Protein AF-A0A2D7K4P3-F1 (afdb_monomer_lite)

pLDDT: mean 81.98, std 11.41, range [53.81, 93.62]

Secondary structure (DSSP, 8-state):
-GGGTSS----TT--TTSEEEE-S---STT---EEEE---TT------TTSEEE------SS----------------

Sequence (78 aa):
EKIFTENTPKTNSQYAGQLVFHYGEKITGLQQTQLNVKPYKGLMYVFPATLQHYVPPFFTDFTRISISGNYLLESNVR

Structure (mmCIF, N/CA/C/O backbone):
data_AF-A0A2D7K4P3-F1
#
_entry.id   AF-A0A2D7K4P3-F1
#
loop_
_atom_site.group_PDB
_atom_site.id
_atom_site.type_symbol
_atom_site.label_atom_id
_atom_site.label_alt_id
_atom_site.label_comp_id
_atom_site.label_asym_id
_atom_site.label_entity_id
_atom_site.label_seq_id
_atom_site.pdbx_PDB_ins_code
_atom_site.Cartn_x
_atom_site.Cartn_y
_atom_site.Cartn_z
_atom_site.occupancy
_atom_site.B_iso_or_equiv
_atom_site.auth_seq_id
_atom_site.auth_comp_id
_atom_site.auth_asym_id
_atom_site.auth_atom_id
_atom_site.pdbx_PDB_model_num
ATOM 1 N N . GLU A 1 1 ? -15.345 1.445 4.071 1.00 56.44 1 GLU A N 1
ATOM 2 C CA . GLU A 1 1 ? -15.586 2.879 3.785 1.00 56.44 1 GLU A CA 1
ATOM 3 C C . GLU A 1 1 ? -15.358 3.756 5.009 1.00 56.44 1 GLU A C 1
ATOM 5 O O . GLU A 1 1 ? -14.534 4.657 4.910 1.00 56.44 1 GLU A O 1
ATOM 10 N N . LYS A 1 2 ? -15.958 3.424 6.164 1.00 59.03 2 LYS A N 1
ATOM 11 C CA . LYS A 1 2 ? -15.843 4.186 7.425 1.00 59.03 2 LYS A CA 1
ATOM 12 C C . LYS A 1 2 ? -14.415 4.500 7.902 1.00 59.03 2 LYS A C 1
ATOM 14 O O . LYS A 1 2 ? -14.184 5.584 8.413 1.00 59.03 2 LYS A O 1
ATOM 19 N N . ILE A 1 3 ? -13.448 3.615 7.630 1.00 62.75 3 ILE A N 1
ATOM 20 C CA . ILE A 1 3 ? -12.014 3.781 7.963 1.00 62.75 3 ILE A CA 1
ATOM 21 C C . ILE A 1 3 ? -11.426 5.104 7.421 1.00 62.75 3 ILE A C 1
ATOM 23 O O . ILE A 1 3 ? -10.517 5.670 8.016 1.00 62.75 3 ILE A O 1
ATOM 27 N N . PHE A 1 4 ? -11.939 5.606 6.292 1.00 65.06 4 PHE A N 1
ATOM 28 C CA . PHE A 1 4 ? -11.383 6.764 5.577 1.00 65.06 4 PHE A CA 1
ATOM 29 C C . PHE A 1 4 ? -12.260 8.018 5.647 1.00 65.06 4 PHE A C 1
ATOM 31 O O . PHE A 1 4 ? -12.028 8.960 4.887 1.00 65.06 4 PHE A O 1
ATOM 38 N N . THR A 1 5 ? -13.340 7.980 6.423 1.00 63.88 5 THR A N 1
ATOM 39 C CA . THR A 1 5 ? -14.337 9.060 6.491 1.00 63.88 5 THR A CA 1
ATOM 40 C C . THR A 1 5 ? -14.676 9.437 7.926 1.00 63.88 5 THR A C 1
ATOM 42 O O . THR A 1 5 ? -14.926 10.606 8.192 1.00 63.88 5 THR A O 1
ATOM 45 N N . GLU A 1 6 ? -14.670 8.476 8.850 1.00 59.34 6 GLU A N 1
ATOM 46 C CA . GLU A 1 6 ? -14.979 8.689 10.265 1.00 59.34 6 GLU A CA 1
ATOM 47 C C . GLU A 1 6 ? -13.692 8.608 11.098 1.00 59.34 6 GLU A C 1
ATOM 49 O O . GLU A 1 6 ? -12.861 7.725 10.888 1.00 59.34 6 GLU A O 1
ATOM 54 N N . ASN A 1 7 ? -13.519 9.545 12.037 1.00 56.91 7 ASN A N 1
ATOM 55 C CA . ASN A 1 7 ? -12.403 9.597 12.995 1.00 56.91 7 ASN A CA 1
ATOM 56 C C . ASN A 1 7 ? -10.991 9.582 12.385 1.00 56.91 7 ASN A C 1
ATOM 58 O O . ASN A 1 7 ? -10.028 9.210 13.052 1.00 56.91 7 ASN A O 1
ATOM 62 N N . THR A 1 8 ? -10.829 10.013 11.131 1.00 60.53 8 THR A N 1
ATOM 63 C CA . THR A 1 8 ? -9.499 10.129 10.527 1.00 60.53 8 THR A CA 1
ATOM 64 C C . THR A 1 8 ? -8.772 11.338 11.136 1.00 60.53 8 THR A C 1
ATOM 66 O O . THR A 1 8 ? -9.250 12.467 10.974 1.00 60.53 8 THR A O 1
ATOM 69 N N . PRO A 1 9 ? -7.636 11.159 11.838 1.00 61.84 9 PRO A N 1
ATOM 70 C CA . PRO A 1 9 ? -6.903 12.288 12.396 1.00 61.84 9 PRO A CA 1
ATOM 71 C C . PRO A 1 9 ? -6.439 13.215 11.266 1.00 61.84 9 PRO A C 1
ATOM 73 O O . PRO A 1 9 ? -5.925 12.758 10.241 1.00 61.84 9 PRO A O 1
ATOM 76 N N . LYS A 1 10 ? -6.615 14.531 11.446 1.00 61.28 10 LYS A N 1
ATOM 77 C CA . LYS A 1 10 ? -6.090 15.540 10.516 1.00 61.28 10 LYS A CA 1
ATOM 78 C C . LYS A 1 10 ? -4.562 15.504 10.570 1.00 61.28 10 LYS A C 1
ATOM 80 O O . LYS A 1 10 ? -3.950 16.119 11.433 1.00 61.28 10 LYS A O 1
ATOM 85 N N . THR A 1 11 ? -3.962 14.749 9.659 1.00 64.12 11 THR A N 1
ATOM 86 C CA . THR A 1 11 ? -2.513 14.659 9.460 1.00 64.12 11 THR A CA 1
ATOM 87 C C . THR A 1 11 ? -2.127 15.291 8.128 1.00 64.12 11 THR A C 1
ATOM 89 O O . THR A 1 11 ? -2.941 15.335 7.206 1.00 64.12 11 THR A O 1
ATOM 92 N N . ASN A 1 12 ? -0.878 15.740 8.005 1.00 64.12 12 ASN A N 1
ATOM 93 C CA . ASN A 1 12 ? -0.349 16.368 6.791 1.00 64.12 12 ASN A CA 1
ATOM 94 C C . ASN A 1 12 ? -0.374 15.429 5.575 1.00 64.12 12 ASN A C 1
ATOM 96 O O . ASN A 1 12 ? -0.412 15.896 4.443 1.00 64.12 12 ASN A O 1
ATOM 100 N N . SER A 1 13 ? -0.379 14.112 5.802 1.00 64.38 13 SER A N 1
ATOM 101 C CA . SER A 1 13 ? -0.292 13.134 4.718 1.00 64.38 13 SER A CA 1
ATOM 102 C C . SER A 1 13 ? -1.644 12.630 4.206 1.00 64.38 13 SER A C 1
ATOM 104 O O . SER A 1 13 ? -1.672 12.131 3.103 1.00 64.38 13 SER A O 1
ATOM 106 N N . GLN A 1 14 ? -2.765 12.754 4.927 1.00 70.75 14 GLN A N 1
ATOM 107 C CA . GLN A 1 14 ? -4.150 12.368 4.533 1.00 70.75 14 GLN A CA 1
ATOM 108 C C . GLN A 1 14 ? -4.418 10.999 3.833 1.00 70.75 14 GLN A C 1
ATOM 110 O O . GLN A 1 14 ? -5.580 10.648 3.643 1.00 70.75 14 GLN A O 1
ATOM 115 N N . TYR A 1 15 ? -3.415 10.180 3.500 1.00 78.00 15 TYR A N 1
ATOM 116 C CA . TYR A 1 15 ? -3.544 8.907 2.772 1.00 78.00 15 TYR A CA 1
ATOM 117 C C . TYR A 1 15 ? -3.342 7.664 3.662 1.00 78.00 15 TYR A C 1
ATOM 119 O O . TYR A 1 15 ? -3.010 6.587 3.176 1.00 78.00 15 TYR A O 1
ATOM 127 N N . ALA A 1 16 ? -3.546 7.781 4.977 1.00 82.62 16 ALA A N 1
ATOM 128 C CA . ALA A 1 16 ? -3.396 6.665 5.918 1.00 82.62 16 ALA A CA 1
ATOM 129 C C . ALA A 1 16 ? -4.309 5.475 5.552 1.00 82.62 16 ALA A C 1
ATOM 131 O O . ALA A 1 16 ? -5.485 5.662 5.234 1.00 82.62 16 ALA A O 1
ATOM 132 N N . GLY A 1 17 ? -3.767 4.250 5.563 1.00 82.06 17 GLY A N 1
ATOM 133 C CA . GLY A 1 17 ? -4.496 3.023 5.207 1.00 82.06 17 GLY A CA 1
ATOM 134 C C . GLY A 1 17 ? -4.858 2.867 3.721 1.00 82.06 17 GLY A C 1
ATOM 135 O O . GLY A 1 17 ? -5.507 1.881 3.352 1.00 82.06 17 GLY A O 1
ATOM 136 N N . GLN A 1 18 ? -4.462 3.819 2.868 1.00 88.81 18 GLN A N 1
ATOM 137 C 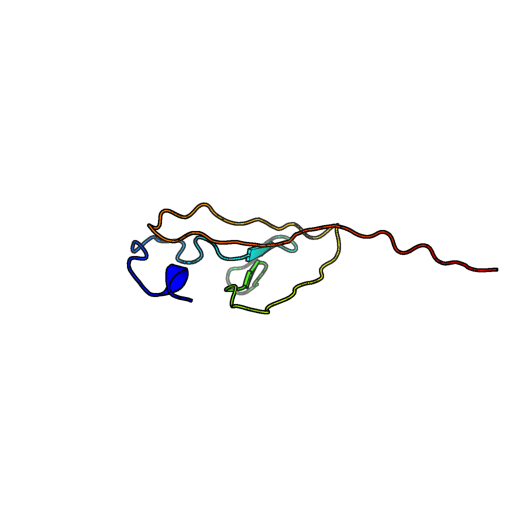CA . GLN A 1 18 ? -4.602 3.726 1.414 1.00 88.81 18 GLN A CA 1
ATOM 138 C C . GLN A 1 18 ? -3.467 2.890 0.817 1.00 88.81 18 GLN A C 1
ATOM 140 O O . GLN A 1 18 ? -2.405 2.745 1.417 1.00 88.81 18 GLN A O 1
ATOM 145 N N . LEU A 1 19 ? -3.690 2.323 -0.366 1.00 91.00 19 LEU A N 1
ATOM 146 C CA . LEU A 1 19 ? -2.621 1.672 -1.116 1.00 91.00 19 LEU A CA 1
ATOM 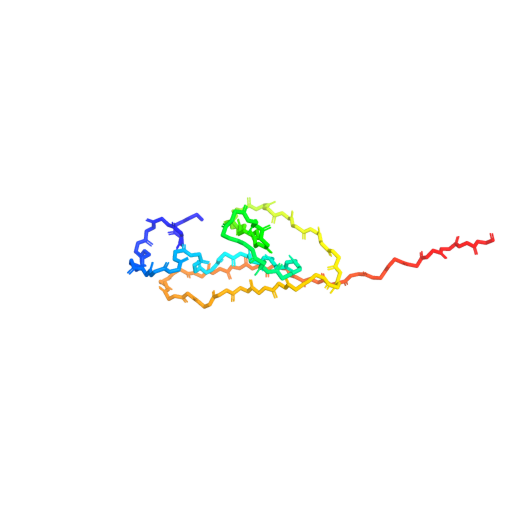147 C C . LEU A 1 19 ? -1.896 2.736 -1.935 1.00 91.00 19 LEU A C 1
ATOM 149 O O . LEU A 1 19 ? -2.520 3.423 -2.742 1.00 91.00 19 LEU A O 1
ATOM 153 N N . VAL A 1 20 ? -0.598 2.885 -1.702 1.00 92.25 20 VAL A N 1
ATOM 154 C CA . VAL A 1 20 ? 0.219 3.909 -2.343 1.00 92.25 20 VAL A CA 1
ATOM 155 C C . VAL A 1 20 ? 1.199 3.245 -3.293 1.00 92.25 20 VAL A C 1
ATOM 157 O O . VAL A 1 20 ? 1.951 2.365 -2.878 1.00 92.25 20 VAL A O 1
ATOM 160 N N . PHE A 1 21 ? 1.216 3.701 -4.540 1.00 93.38 21 PHE A N 1
ATOM 161 C CA . PHE A 1 21 ? 2.193 3.318 -5.553 1.00 93.38 21 PHE A CA 1
ATOM 162 C C . PHE A 1 21 ? 3.143 4.473 -5.824 1.00 93.38 21 PHE A C 1
ATOM 164 O O . PHE A 1 21 ? 2.699 5.617 -5.917 1.00 93.38 21 PHE A O 1
ATOM 171 N N . HIS A 1 22 ? 4.422 4.162 -6.001 1.00 93.19 22 HIS A N 1
ATOM 172 C CA . HIS A 1 22 ? 5.459 5.110 -6.388 1.00 93.19 22 HIS A CA 1
ATOM 173 C C . HIS A 1 22 ? 6.154 4.634 -7.652 1.00 93.19 22 HIS A C 1
ATOM 175 O O . HIS A 1 22 ? 6.543 3.469 -7.759 1.00 93.19 22 HIS A O 1
ATOM 181 N N . TYR A 1 23 ? 6.313 5.546 -8.604 1.00 91.75 23 TYR A N 1
ATOM 182 C CA . TYR A 1 23 ? 7.012 5.283 -9.849 1.00 91.75 23 TYR A CA 1
ATOM 183 C C . TYR A 1 23 ? 7.891 6.466 -10.251 1.00 91.75 23 TYR A C 1
ATOM 185 O O . TYR A 1 23 ? 7.410 7.586 -10.439 1.00 91.75 23 TYR A O 1
ATOM 193 N N . GLY A 1 24 ? 9.181 6.179 -10.423 1.00 88.88 24 GLY A N 1
ATOM 194 C CA . GLY A 1 24 ? 10.190 7.164 -10.792 1.00 88.88 24 GLY A CA 1
ATOM 195 C C . GLY A 1 24 ? 10.514 8.159 -9.677 1.00 88.88 24 GLY A C 1
ATOM 196 O O . GLY A 1 24 ? 10.068 8.035 -8.536 1.00 88.88 24 GLY A O 1
ATOM 197 N N . GLU A 1 25 ? 11.304 9.166 -10.033 1.00 85.38 25 GLU A N 1
ATOM 198 C CA . GLU A 1 25 ? 11.736 10.225 -9.127 1.00 85.38 25 GLU A CA 1
ATOM 199 C C . GLU A 1 25 ? 11.083 11.554 -9.492 1.00 85.38 25 GLU A C 1
ATOM 201 O O . GLU A 1 25 ? 10.859 11.880 -10.663 1.00 85.38 25 GLU A O 1
ATOM 206 N N . LYS A 1 26 ? 10.756 12.338 -8.466 1.00 84.56 26 LYS A N 1
ATOM 207 C CA . LYS A 1 26 ? 10.128 13.641 -8.642 1.00 84.56 26 LYS A CA 1
ATOM 208 C C . LYS A 1 26 ? 11.205 14.700 -8.869 1.00 84.56 26 LYS A C 1
ATOM 210 O O . LYS A 1 26 ? 11.882 15.095 -7.928 1.00 84.56 26 LYS A O 1
ATOM 215 N N . ILE A 1 27 ? 11.313 15.194 -10.102 1.00 84.69 27 ILE A N 1
ATOM 216 C CA . ILE A 1 27 ? 12.264 16.261 -10.467 1.00 84.69 27 ILE A CA 1
ATOM 217 C C . ILE A 1 27 ? 11.638 17.648 -10.265 1.00 84.69 27 ILE A C 1
ATOM 219 O O . ILE A 1 27 ? 12.307 18.593 -9.857 1.00 84.69 27 ILE A O 1
ATOM 223 N N . THR A 1 28 ? 10.333 17.784 -10.523 1.00 85.19 28 THR A N 1
ATOM 224 C CA . THR A 1 28 ? 9.612 19.060 -10.415 1.00 85.19 28 THR A CA 1
ATOM 225 C C . THR A 1 28 ? 8.310 18.912 -9.632 1.00 85.19 28 THR A C 1
ATOM 227 O O . THR A 1 28 ? 7.747 17.824 -9.508 1.00 85.19 28 THR A O 1
ATOM 230 N N . GLY A 1 29 ? 7.796 20.026 -9.101 1.00 80.25 29 GLY A N 1
ATOM 231 C CA . GLY A 1 29 ? 6.541 20.059 -8.341 1.00 80.25 29 GLY A CA 1
ATOM 232 C C . GLY A 1 29 ? 5.303 19.611 -9.127 1.00 80.25 29 GLY A C 1
ATOM 233 O O . GLY A 1 29 ? 4.350 19.142 -8.511 1.00 80.25 29 GLY A O 1
ATOM 234 N N . LEU A 1 30 ? 5.342 19.728 -10.458 1.00 84.31 30 LEU A N 1
ATOM 235 C CA . LEU A 1 30 ? 4.228 19.443 -11.370 1.00 84.31 30 LEU A CA 1
ATOM 236 C C . LEU A 1 30 ? 4.154 17.971 -11.797 1.00 84.31 30 LEU A C 1
ATOM 238 O O . LEU A 1 30 ? 3.150 17.545 -12.360 1.00 84.31 30 LEU A O 1
ATOM 242 N N . GLN A 1 31 ? 5.198 17.188 -11.526 1.00 84.62 31 GLN A N 1
ATOM 243 C CA . GLN A 1 31 ? 5.230 15.770 -11.850 1.00 84.62 31 GLN A CA 1
ATOM 244 C C . GLN A 1 31 ? 4.611 14.955 -10.711 1.00 84.62 31 GLN A C 1
ATOM 246 O O . GLN A 1 31 ? 5.068 15.009 -9.564 1.00 84.62 31 GLN A O 1
ATOM 251 N N . GLN A 1 32 ? 3.579 14.175 -11.031 1.00 83.62 32 GLN A N 1
ATOM 252 C CA . GLN A 1 32 ? 3.022 13.183 -10.118 1.00 83.62 32 GLN A CA 1
ATOM 253 C C . GLN A 1 32 ? 3.753 11.853 -10.298 1.00 83.62 32 GLN A C 1
ATOM 255 O O . GLN A 1 32 ? 3.693 11.240 -11.357 1.00 83.62 32 GLN A O 1
ATOM 260 N N . THR A 1 33 ? 4.439 11.410 -9.247 1.00 90.25 33 THR A N 1
ATOM 261 C CA . THR A 1 33 ? 5.131 10.110 -9.182 1.00 90.25 33 THR A CA 1
ATOM 262 C C . THR A 1 33 ? 4.432 9.121 -8.254 1.00 90.25 33 THR A C 1
ATOM 264 O O . THR A 1 33 ? 4.880 7.989 -8.105 1.00 90.25 33 THR A O 1
ATOM 267 N N . GLN A 1 34 ? 3.338 9.548 -7.619 1.00 90.38 34 GLN A N 1
ATOM 268 C CA . GLN A 1 34 ? 2.623 8.788 -6.605 1.00 90.38 34 GLN A CA 1
ATOM 269 C C . GLN A 1 34 ? 1.150 8.640 -6.989 1.00 90.38 34 GLN A C 1
ATOM 271 O O . GLN A 1 34 ? 0.487 9.630 -7.308 1.00 90.38 34 GLN A O 1
ATOM 276 N N . LEU A 1 35 ? 0.632 7.416 -6.897 1.00 90.00 35 LEU A N 1
ATOM 277 C CA . LEU A 1 35 ? -0.790 7.114 -7.039 1.00 90.00 35 LEU A CA 1
ATOM 278 C C . LEU A 1 35 ? -1.333 6.571 -5.717 1.00 90.00 35 LEU A C 1
ATOM 280 O O . LEU A 1 35 ? -0.866 5.550 -5.217 1.00 90.00 35 LEU A O 1
ATOM 284 N N . ASN A 1 36 ? -2.357 7.238 -5.186 1.00 90.44 36 ASN A N 1
ATOM 285 C CA . ASN A 1 36 ? -3.017 6.856 -3.942 1.00 90.44 36 ASN A CA 1
ATOM 286 C C . ASN A 1 36 ? -4.379 6.242 -4.241 1.00 90.44 36 ASN A C 1
ATOM 288 O O . ASN A 1 36 ? -5.260 6.895 -4.800 1.00 90.44 36 ASN A O 1
ATOM 292 N N . VAL A 1 37 ? -4.560 4.992 -3.836 1.00 89.62 37 VAL A N 1
ATOM 293 C CA . VAL A 1 37 ? -5.790 4.236 -4.047 1.00 89.62 37 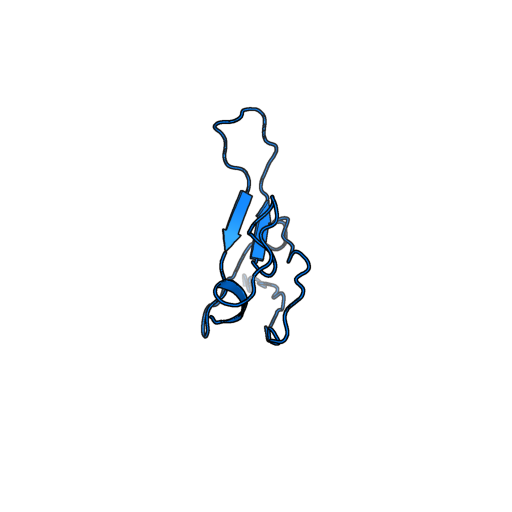VAL A CA 1
ATOM 294 C C . VAL A 1 37 ? -6.507 4.053 -2.718 1.00 89.62 37 VAL A C 1
ATOM 296 O O . VAL A 1 37 ? -6.016 3.387 -1.803 1.00 89.62 37 VAL A O 1
ATOM 299 N N . LYS A 1 38 ? -7.718 4.609 -2.629 1.00 88.75 38 LYS A N 1
ATOM 300 C CA . LYS A 1 38 ? -8.618 4.414 -1.491 1.00 88.75 38 LYS A CA 1
ATOM 301 C C . LYS A 1 38 ? -9.346 3.068 -1.628 1.00 88.75 38 LYS A C 1
ATOM 303 O O . LYS A 1 38 ? -10.148 2.916 -2.549 1.00 88.75 38 LYS A O 1
ATOM 308 N N . PRO A 1 39 ? -9.109 2.091 -0.735 1.00 86.50 39 PRO A N 1
ATOM 309 C CA . PRO A 1 39 ? -9.730 0.783 -0.862 1.00 86.50 39 PRO A CA 1
ATOM 310 C C . PRO A 1 39 ? -11.214 0.818 -0.479 1.00 86.50 39 PRO A C 1
ATOM 312 O O . PRO A 1 39 ? -11.607 1.387 0.545 1.00 86.50 39 PRO A O 1
ATOM 315 N N . TYR A 1 40 ? -12.032 0.154 -1.291 1.00 85.69 40 TYR A N 1
ATOM 316 C CA . TYR A 1 40 ? -13.453 -0.089 -1.045 1.00 85.69 40 TYR A CA 1
ATOM 317 C C . TYR A 1 40 ? -13.771 -1.583 -1.193 1.00 85.69 40 TYR A C 1
ATOM 319 O O . TYR A 1 40 ? -12.940 -2.375 -1.644 1.00 85.69 40 TYR A O 1
ATOM 327 N N . LYS A 1 41 ? -14.958 -2.001 -0.746 1.00 86.81 41 LYS A N 1
ATOM 328 C CA . LYS A 1 41 ? -15.340 -3.419 -0.742 1.00 86.81 41 LYS A CA 1
ATOM 329 C C . LYS A 1 41 ? -15.470 -3.934 -2.181 1.00 86.81 41 LYS A C 1
ATOM 331 O O . LYS A 1 41 ? -16.231 -3.371 -2.955 1.00 86.81 41 LYS A O 1
ATOM 336 N N . GLY A 1 42 ? -14.762 -5.017 -2.506 1.00 86.62 42 GLY A N 1
ATOM 337 C CA . GLY A 1 42 ? -14.765 -5.616 -3.848 1.00 86.62 42 GLY A CA 1
ATOM 338 C C . GLY A 1 42 ? -13.740 -5.019 -4.816 1.00 86.62 42 GLY A C 1
ATOM 339 O O . GLY A 1 42 ? -13.651 -5.472 -5.951 1.00 86.62 42 GLY A O 1
ATOM 340 N N . LEU A 1 43 ? -12.941 -4.043 -4.376 1.00 89.56 43 LEU A N 1
ATOM 341 C CA . LEU A 1 43 ? -11.845 -3.519 -5.177 1.00 89.56 43 LEU A CA 1
ATOM 342 C C . LEU A 1 43 ? -10.711 -4.547 -5.286 1.00 89.56 43 LEU A C 1
ATOM 344 O O . LEU A 1 43 ? -10.160 -4.979 -4.272 1.00 89.56 43 LEU A O 1
ATOM 348 N N . MET A 1 44 ? -10.321 -4.863 -6.519 1.00 91.62 44 MET A N 1
ATOM 349 C CA . MET A 1 44 ? -9.152 -5.679 -6.832 1.00 91.62 44 MET A CA 1
ATOM 350 C C . MET A 1 44 ? -8.152 -4.846 -7.633 1.00 91.62 44 MET A C 1
ATOM 352 O O . MET A 1 44 ? -8.531 -4.179 -8.593 1.00 91.62 44 MET A O 1
ATOM 356 N N . TYR A 1 45 ? -6.880 -4.893 -7.239 1.00 91.12 45 TYR A N 1
ATOM 357 C CA . TYR A 1 45 ? -5.779 -4.281 -7.977 1.00 91.12 45 TYR A CA 1
ATOM 358 C C . TYR A 1 45 ? -4.739 -5.339 -8.311 1.00 91.12 45 TYR A C 1
ATOM 360 O O . TYR A 1 45 ? -4.328 -6.113 -7.450 1.00 91.12 45 TYR A O 1
ATOM 368 N N . VAL A 1 46 ? -4.305 -5.325 -9.566 1.00 92.38 46 VAL A N 1
ATOM 369 C CA . VAL A 1 46 ? -3.203 -6.129 -10.081 1.00 92.38 46 VAL A CA 1
ATOM 370 C C . VAL A 1 46 ? -2.181 -5.152 -10.635 1.00 92.38 46 VAL A C 1
ATOM 372 O O . VAL A 1 46 ? -2.533 -4.259 -11.406 1.00 92.38 46 VAL A O 1
ATOM 375 N N . PHE A 1 47 ? -0.931 -5.286 -10.214 1.00 92.69 47 PHE A N 1
ATOM 376 C CA . PHE A 1 47 ? 0.146 -4.391 -10.611 1.00 92.69 47 PHE A CA 1
ATOM 377 C C . PHE A 1 47 ? 1.452 -5.175 -10.796 1.00 92.69 47 PHE A C 1
ATOM 379 O O . PHE A 1 47 ? 1.590 -6.270 -10.244 1.00 92.69 47 PHE A O 1
ATOM 386 N N . PRO A 1 48 ? 2.411 -4.647 -11.577 1.00 91.75 48 PRO A N 1
ATOM 387 C CA . PRO A 1 48 ? 3.700 -5.300 -11.773 1.00 91.75 48 PRO A CA 1
ATOM 388 C C . PRO A 1 48 ? 4.446 -5.480 -10.450 1.00 91.75 48 PRO A C 1
ATOM 390 O O . PRO A 1 48 ? 4.534 -4.545 -9.657 1.00 91.75 48 PRO A O 1
ATOM 393 N N . ALA A 1 49 ? 5.057 -6.648 -10.243 1.00 89.62 49 ALA A N 1
ATOM 394 C CA 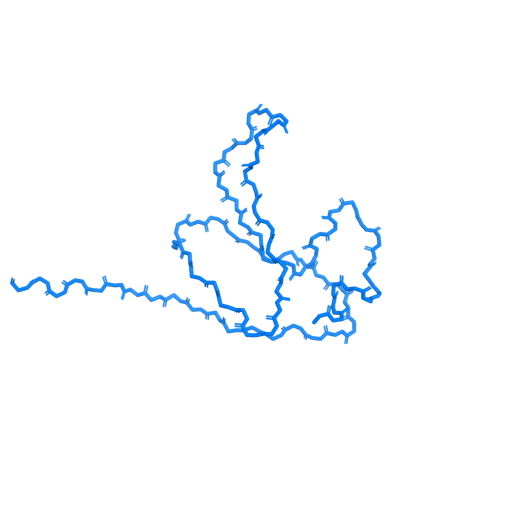. ALA A 1 49 ? 5.800 -6.951 -9.016 1.00 89.62 49 ALA A CA 1
ATOM 395 C C . ALA A 1 49 ? 6.992 -6.005 -8.765 1.00 89.62 49 ALA A C 1
ATOM 397 O O . ALA A 1 49 ? 7.449 -5.868 -7.635 1.00 89.62 49 ALA A O 1
ATOM 398 N N . THR A 1 50 ? 7.487 -5.340 -9.811 1.00 90.81 50 THR A N 1
ATOM 399 C CA . THR A 1 50 ? 8.585 -4.367 -9.745 1.00 90.81 50 THR A CA 1
ATOM 400 C C . THR A 1 50 ? 8.148 -2.979 -9.274 1.00 90.81 50 THR A C 1
ATOM 402 O O . THR A 1 50 ? 9.001 -2.132 -9.016 1.00 90.81 50 THR A O 1
ATOM 405 N N . LEU A 1 51 ? 6.843 -2.714 -9.170 1.00 92.31 51 LEU A N 1
ATOM 406 C CA . LEU A 1 51 ? 6.327 -1.411 -8.764 1.00 92.31 51 LEU A CA 1
ATOM 407 C C . LEU A 1 51 ? 6.455 -1.224 -7.247 1.00 92.31 51 LEU A C 1
ATOM 409 O O . LEU A 1 51 ? 5.934 -2.020 -6.458 1.00 92.31 51 LEU A O 1
ATOM 413 N N . GLN A 1 52 ? 7.102 -0.134 -6.831 1.00 93.06 52 GLN A N 1
ATOM 414 C CA . GLN A 1 52 ? 7.222 0.210 -5.419 1.00 93.06 52 GLN A CA 1
ATOM 415 C C . GLN A 1 52 ? 5.850 0.594 -4.861 1.00 93.06 52 GLN A C 1
ATOM 417 O O . GLN A 1 52 ? 5.194 1.514 -5.352 1.00 93.06 52 GLN A O 1
ATOM 422 N N . HIS A 1 53 ? 5.415 -0.105 -3.817 1.00 92.69 53 HIS A N 1
ATOM 423 C CA . HIS A 1 53 ? 4.126 0.134 -3.187 1.00 92.69 53 HIS A CA 1
ATOM 424 C C . HIS A 1 53 ? 4.191 -0.093 -1.679 1.00 92.69 53 HIS A C 1
ATOM 426 O O . HIS A 1 53 ? 4.992 -0.888 -1.191 1.00 92.69 53 HIS A O 1
ATOM 432 N N . TYR A 1 54 ? 3.344 0.612 -0.934 1.00 91.94 54 TYR A N 1
ATOM 433 C CA . TYR A 1 54 ? 3.200 0.413 0.505 1.00 91.94 54 TYR A CA 1
ATOM 434 C C . TYR A 1 54 ? 1.807 0.809 0.993 1.00 91.94 54 TYR A C 1
ATOM 436 O O . TYR A 1 54 ? 1.065 1.535 0.328 1.00 91.94 54 TYR A O 1
ATOM 444 N N . VAL A 1 55 ? 1.464 0.333 2.191 1.00 90.62 55 VAL A N 1
ATOM 445 C CA . VAL A 1 55 ? 0.285 0.776 2.937 1.00 90.62 55 VAL A CA 1
ATOM 446 C C . VAL A 1 55 ? 0.781 1.568 4.147 1.00 90.62 55 VAL A C 1
ATOM 448 O O . VAL A 1 55 ? 1.422 0.985 5.023 1.00 90.62 55 VAL A O 1
ATOM 451 N N . PRO A 1 56 ? 0.536 2.887 4.212 1.00 88.69 56 PRO A N 1
ATOM 452 C CA . PRO A 1 56 ? 0.904 3.685 5.368 1.00 88.69 56 PRO A CA 1
ATOM 453 C C . PRO A 1 56 ? 0.126 3.230 6.610 1.00 88.69 56 PRO A C 1
ATOM 455 O O . PRO A 1 56 ? -1.062 2.891 6.495 1.00 88.69 56 PRO A O 1
ATOM 458 N N . PRO A 1 57 ? 0.753 3.274 7.797 1.00 84.81 57 PRO A N 1
ATOM 459 C CA . PRO A 1 57 ? 0.092 2.915 9.042 1.00 84.81 57 PRO A CA 1
ATOM 460 C C . PRO A 1 57 ? -1.101 3.838 9.306 1.00 84.81 57 PRO A C 1
ATOM 462 O O . PRO A 1 57 ? -1.095 5.021 8.958 1.00 84.81 57 PRO A O 1
ATOM 465 N N . PHE A 1 58 ? -2.136 3.285 9.926 1.00 82.25 58 PHE A N 1
ATOM 466 C CA . PHE A 1 58 ? -3.340 4.009 10.314 1.00 82.25 58 PHE A CA 1
ATOM 467 C C . PHE A 1 58 ? -3.769 3.566 11.712 1.00 82.25 58 PHE A C 1
ATOM 469 O O . PHE A 1 58 ? -3.549 2.421 12.102 1.00 82.25 58 PHE A O 1
ATOM 476 N N . PHE A 1 59 ? -4.366 4.489 12.462 1.00 77.38 59 PHE A N 1
ATOM 477 C CA . PHE A 1 59 ? -4.870 4.241 13.807 1.00 77.38 59 PHE A CA 1
ATOM 478 C C . PHE A 1 59 ? -6.371 4.517 13.812 1.00 77.38 59 PHE A C 1
ATOM 480 O O . PHE A 1 59 ? -6.790 5.671 13.737 1.00 77.38 59 PHE A O 1
ATOM 487 N N . THR A 1 60 ? -7.171 3.452 13.804 1.00 76.12 60 THR A N 1
ATOM 488 C CA . THR A 1 60 ? -8.637 3.517 13.786 1.00 76.12 60 THR A CA 1
ATOM 489 C C . THR A 1 60 ? -9.219 2.347 14.566 1.00 76.12 60 THR A C 1
ATOM 491 O O . THR A 1 60 ? -8.652 1.258 14.525 1.00 76.12 60 THR A O 1
ATOM 494 N N . ASP A 1 61 ? -10.405 2.525 15.146 1.00 81.19 61 ASP A N 1
ATOM 495 C CA . ASP A 1 61 ? -11.151 1.450 15.831 1.00 81.19 61 ASP A CA 1
ATOM 496 C C . ASP A 1 61 ? -11.678 0.364 14.873 1.00 81.19 61 ASP A C 1
ATOM 498 O O . ASP A 1 61 ? -12.213 -0.664 15.282 1.00 81.19 61 ASP A O 1
ATOM 502 N N . PHE A 1 62 ? -11.542 0.592 13.568 1.00 79.81 62 PHE A N 1
ATOM 503 C CA . PHE A 1 62 ? -12.004 -0.295 12.514 1.00 79.81 62 PHE A CA 1
ATOM 504 C C . PHE A 1 62 ? -10.864 -1.147 11.940 1.00 79.81 62 PHE A C 1
ATOM 506 O O . PHE A 1 62 ? -9.735 -0.686 11.776 1.00 79.81 62 PHE A O 1
ATOM 513 N N . THR A 1 63 ? -11.185 -2.377 11.535 1.00 83.69 63 THR A N 1
ATOM 514 C CA . THR A 1 63 ? -10.224 -3.314 10.933 1.00 83.69 63 THR A CA 1
ATOM 515 C C . THR A 1 63 ? -10.295 -3.304 9.404 1.00 83.69 63 THR A C 1
ATOM 517 O O . THR A 1 63 ? -11.369 -3.436 8.813 1.00 83.69 63 THR A O 1
ATOM 520 N N . ARG A 1 64 ? -9.136 -3.209 8.739 1.00 84.69 64 ARG A N 1
ATOM 521 C CA . ARG A 1 64 ? -8.996 -3.383 7.284 1.00 84.69 64 ARG A CA 1
ATOM 522 C C . ARG A 1 64 ? -8.607 -4.827 6.971 1.00 84.69 64 ARG A C 1
ATOM 524 O O . ARG A 1 64 ? -7.495 -5.240 7.281 1.00 84.69 64 ARG A O 1
ATOM 531 N N . ILE A 1 65 ? -9.488 -5.558 6.295 1.00 87.75 65 ILE A N 1
ATOM 532 C CA . ILE A 1 65 ? -9.216 -6.917 5.808 1.00 87.75 65 ILE A CA 1
ATOM 533 C C . ILE A 1 65 ? -8.891 -6.842 4.313 1.00 87.75 65 ILE A C 1
ATOM 535 O O . ILE A 1 65 ? -9.641 -6.236 3.546 1.00 87.75 65 ILE A O 1
ATOM 539 N N . SER A 1 66 ? -7.776 -7.441 3.895 1.00 89.56 66 SER A N 1
ATOM 540 C CA . SER A 1 66 ? -7.377 -7.546 2.487 1.00 89.56 66 SER A CA 1
ATOM 541 C C . SER A 1 66 ? -6.736 -8.896 2.197 1.00 89.56 66 SER A C 1
ATOM 543 O O . SER A 1 66 ? -6.076 -9.456 3.068 1.00 89.56 66 SER A O 1
ATOM 545 N N . ILE A 1 67 ? -6.880 -9.368 0.960 1.00 92.06 67 ILE A N 1
ATOM 546 C CA . ILE A 1 67 ? -6.176 -10.538 0.431 1.00 92.06 67 ILE A CA 1
ATOM 547 C C . ILE A 1 67 ? -5.110 -10.025 -0.537 1.00 92.06 67 ILE A C 1
ATOM 549 O O . ILE A 1 67 ? -5.404 -9.176 -1.378 1.00 92.06 67 ILE A O 1
ATOM 553 N N . SER A 1 68 ? -3.883 -10.519 -0.407 1.00 91.56 68 SER A N 1
ATOM 554 C CA . SER A 1 68 ? -2.750 -10.142 -1.254 1.00 91.56 68 SER A CA 1
ATOM 555 C C . SER A 1 68 ? -1.953 -11.374 -1.655 1.00 91.56 68 SER A C 1
ATOM 557 O O . SER A 1 68 ? -1.771 -12.281 -0.844 1.00 91.56 68 SER A O 1
ATOM 559 N N . GLY A 1 69 ? -1.446 -11.383 -2.883 1.00 92.12 69 GLY A N 1
ATOM 560 C CA . GLY A 1 69 ? -0.629 -12.468 -3.404 1.00 92.12 69 GLY A CA 1
ATOM 561 C C . GLY A 1 69 ? 0.043 -12.072 -4.710 1.00 92.12 69 GLY A C 1
ATOM 562 O O . GLY A 1 69 ? -0.400 -11.146 -5.387 1.00 92.12 69 GLY A O 1
ATOM 563 N N . ASN A 1 70 ? 1.100 -12.803 -5.046 1.00 93.62 70 ASN A N 1
ATOM 564 C CA . ASN A 1 70 ? 1.808 -12.688 -6.314 1.00 93.62 70 ASN A CA 1
ATOM 565 C C . ASN A 1 70 ? 1.567 -13.962 -7.122 1.00 93.62 70 ASN A C 1
ATOM 567 O O . ASN A 1 70 ? 1.454 -15.045 -6.546 1.00 93.62 70 ASN A O 1
ATOM 571 N N . TYR A 1 71 ? 1.516 -13.841 -8.443 1.00 90.06 71 TYR A N 1
ATOM 572 C CA . TYR A 1 71 ? 1.430 -14.988 -9.340 1.00 90.06 71 TYR A CA 1
ATOM 573 C C . TYR A 1 71 ? 2.494 -14.881 -10.431 1.00 90.06 71 TYR A C 1
ATOM 575 O O . TYR A 1 71 ? 2.826 -13.787 -10.890 1.00 90.06 71 TYR A O 1
ATOM 583 N N . LEU A 1 72 ? 3.045 -16.030 -10.818 1.00 89.19 72 LEU A N 1
ATOM 584 C CA . LEU A 1 72 ? 3.992 -16.146 -11.917 1.00 89.19 72 LEU A CA 1
ATOM 585 C C . LEU A 1 72 ? 3.219 -16.524 -13.181 1.00 89.19 72 LEU A C 1
ATOM 587 O O . LEU A 1 72 ? 2.413 -17.451 -13.167 1.00 89.19 72 LEU A O 1
ATOM 591 N N . LEU A 1 73 ? 3.462 -15.799 -14.268 1.00 84.56 73 LEU A N 1
ATOM 592 C CA . LEU A 1 73 ? 2.949 -16.154 -15.585 1.00 84.56 73 LEU A CA 1
ATOM 593 C C . LEU A 1 73 ? 3.981 -17.055 -16.268 1.00 84.56 73 LEU A C 1
ATOM 595 O O . LEU A 1 73 ? 4.987 -16.562 -16.772 1.00 84.56 73 LEU A O 1
ATOM 599 N N . GLU A 1 74 ? 3.751 -18.367 -16.279 1.00 84.12 74 GLU 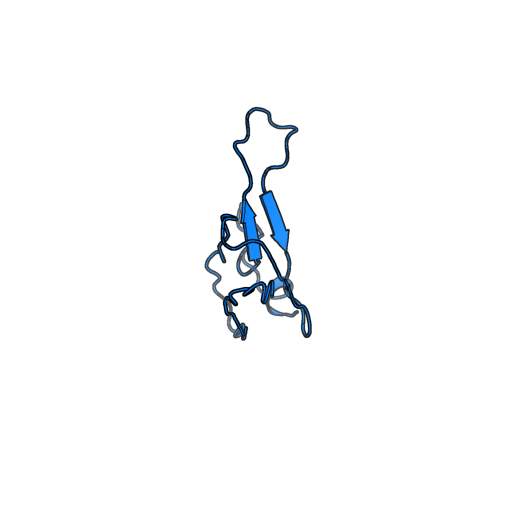A N 1
ATOM 600 C CA . GLU A 1 74 ? 4.512 -19.273 -17.142 1.00 84.12 74 GLU A CA 1
ATOM 601 C C . GLU A 1 74 ? 3.947 -19.216 -18.562 1.00 84.12 74 GLU A C 1
ATOM 603 O O . GLU A 1 74 ? 2.783 -19.545 -18.806 1.00 84.12 74 GLU A O 1
ATOM 608 N N . SER A 1 75 ? 4.772 -18.802 -19.526 1.00 74.94 75 SER A N 1
ATOM 609 C CA . SER A 1 75 ? 4.425 -18.964 -20.931 1.00 74.94 75 SER A CA 1
ATOM 610 C C . SER A 1 75 ? 4.704 -20.409 -21.336 1.00 74.94 75 SER A C 1
A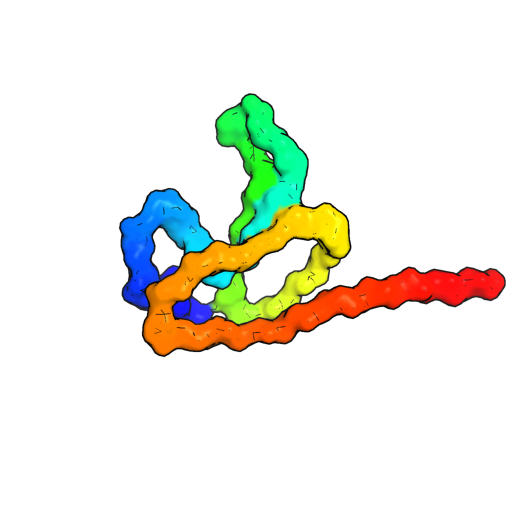TOM 612 O O . SER A 1 75 ? 5.856 -20.788 -21.540 1.00 74.94 75 SER A O 1
ATOM 614 N N . ASN A 1 76 ? 3.652 -21.207 -21.499 1.00 67.31 76 ASN A N 1
ATOM 615 C CA . ASN A 1 76 ? 3.746 -22.497 -22.180 1.00 67.31 76 ASN A CA 1
ATOM 616 C C . ASN A 1 76 ? 3.919 -22.262 -23.688 1.00 67.31 76 ASN A C 1
ATOM 618 O O . ASN A 1 76 ? 2.996 -22.490 -24.470 1.00 67.31 76 ASN A O 1
ATOM 622 N N . VAL A 1 77 ? 5.083 -21.755 -24.095 1.00 65.19 77 VAL A N 1
ATOM 623 C CA . VAL A 1 77 ? 5.489 -21.766 -25.501 1.00 65.19 77 VAL A CA 1
ATOM 624 C C . VAL A 1 77 ? 5.969 -23.183 -25.787 1.00 65.19 77 VAL A C 1
ATOM 626 O O . VAL A 1 77 ? 7.043 -23.584 -25.344 1.00 65.19 77 VAL A O 1
ATOM 629 N N . ARG A 1 78 ? 5.102 -23.957 -26.440 1.00 53.81 78 ARG A N 1
ATOM 630 C CA . ARG A 1 78 ? 5.492 -25.180 -27.142 1.00 53.81 78 ARG A CA 1
ATOM 631 C C . ARG A 1 78 ? 6.159 -24.823 -28.458 1.00 53.81 78 ARG A C 1
ATOM 633 O O . ARG A 1 78 ? 5.691 -23.844 -29.083 1.00 53.81 78 ARG A O 1
#

Foldseek 3Di:
DCQLPPPFPPDPVSQAQWKKWAADDDPDPPDDRIDTHDDDPPDDDDDDPPIDIDHHHGDDPDDDDDDDDDDDDDPPPD

Radius of gyration: 15.96 Å; chains: 1; bounding box: 28×45×43 Å